Protein AF-A0A151BP67-F1 (afdb_monomer_lite)

pLDDT: mean 79.57, std 16.67, range [44.03, 97.69]

Foldseek 3Di:
DDPDPDPPPPPPPPPPPPPQKDKDFADDPPPQPDPVSQVVVVVVVVVVVVVVCVVVVNDWDDWDDDVRIIMTGD

Sequence (74 aa):
MMPEETPDSSVGSAGLLKFDTVIIRYGGEIGIKGGWTRRAYETRLRRNIKEALRRNLIEYDELKRRPGRLYLKA

Radius of gyration: 21.77 Å; chains: 1; bounding box: 64×49×37 Å

Secondary structure (DSSP, 8-state):
--------S-----------EEEEE--SSS---SHHHHHHHHHHHHHHHHHHHHHTT---SEEEEETTEEEEE-

Structure (mmCIF, N/CA/C/O backbone):
data_AF-A0A151BP67-F1
#
_entry.id   AF-A0A151BP67-F1
#
loop_
_atom_site.group_PDB
_atom_site.id
_atom_site.type_symbol
_atom_site.label_atom_id
_atom_site.label_alt_id
_atom_site.label_comp_id
_atom_site.label_asym_id
_atom_site.label_entity_id
_atom_site.label_seq_id
_atom_site.pdbx_PDB_ins_code
_atom_site.Cartn_x
_atom_site.Cartn_y
_atom_site.Cartn_z
_atom_site.occupancy
_atom_site.B_iso_or_equiv
_atom_site.auth_seq_id
_atom_site.auth_comp_id
_atom_site.auth_asym_id
_atom_site.auth_atom_id
_atom_site.pdbx_PDB_model_num
ATOM 1 N N . MET A 1 1 ? -48.886 -37.585 17.429 1.00 48.00 1 MET A N 1
ATOM 2 C CA . MET A 1 1 ? -48.569 -36.159 17.217 1.00 48.00 1 MET A CA 1
ATOM 3 C C . MET A 1 1 ? -47.070 -36.037 17.408 1.00 48.00 1 MET A C 1
ATOM 5 O O . MET A 1 1 ? -46.589 -36.481 18.442 1.00 48.00 1 MET A O 1
ATOM 9 N N . MET A 1 2 ? -46.347 -35.662 16.353 1.00 44.03 2 MET A N 1
ATOM 10 C CA . MET A 1 2 ? -44.879 -35.685 16.316 1.00 44.03 2 MET A CA 1
ATOM 11 C C . MET A 1 2 ? -44.300 -34.679 17.323 1.00 44.03 2 MET A C 1
ATOM 13 O O . MET A 1 2 ? -44.940 -33.649 17.540 1.00 44.03 2 MET A O 1
ATOM 17 N N . PRO A 1 3 ? -43.132 -34.940 17.934 1.00 59.38 3 PRO A N 1
ATOM 18 C CA . PRO A 1 3 ? -42.420 -33.902 18.660 1.00 59.38 3 PRO A CA 1
ATOM 19 C C . PRO A 1 3 ? -41.935 -32.857 17.651 1.00 59.38 3 PRO A C 1
ATOM 21 O O . PRO A 1 3 ? -41.380 -33.201 16.609 1.00 59.38 3 PRO A O 1
ATOM 24 N N . GLU A 1 4 ? -42.210 -31.590 17.940 1.00 54.84 4 GLU A N 1
ATOM 25 C CA . GLU A 1 4 ? -41.714 -30.462 17.161 1.00 54.84 4 GLU A CA 1
ATOM 26 C C . GLU A 1 4 ? -40.186 -30.454 17.227 1.00 54.84 4 GLU A C 1
ATOM 28 O O . GLU A 1 4 ? -39.603 -30.271 18.298 1.00 54.84 4 GLU A O 1
ATOM 33 N N . GLU A 1 5 ? -39.532 -30.678 16.089 1.00 52.66 5 GLU A N 1
ATOM 34 C CA . GLU A 1 5 ? -38.105 -30.419 15.958 1.00 52.66 5 GLU A CA 1
ATOM 35 C C . GLU A 1 5 ? -37.901 -28.906 16.054 1.00 52.66 5 GLU A C 1
ATOM 37 O O . GLU A 1 5 ? -38.122 -28.156 15.103 1.00 52.66 5 GLU A O 1
ATOM 42 N N . THR A 1 6 ? -37.508 -28.444 17.240 1.00 62.34 6 THR A N 1
ATOM 43 C CA . THR A 1 6 ? -36.914 -27.121 17.411 1.00 62.34 6 THR A CA 1
ATOM 44 C C . THR A 1 6 ? -35.751 -27.013 16.428 1.00 62.34 6 THR A C 1
ATOM 46 O O . THR A 1 6 ? -34.854 -27.861 16.499 1.00 62.34 6 THR A O 1
ATOM 49 N N . PRO A 1 7 ? -35.729 -26.024 15.517 1.00 54.25 7 PRO A N 1
ATOM 50 C CA . PRO A 1 7 ? -34.599 -25.868 14.624 1.00 54.25 7 PRO A CA 1
ATOM 51 C C . PRO A 1 7 ? -33.367 -25.621 15.486 1.00 54.25 7 PRO A C 1
ATOM 53 O O . PRO A 1 7 ? -33.352 -24.726 16.334 1.00 54.25 7 PRO A O 1
ATOM 56 N N . ASP A 1 8 ? -32.370 -26.477 15.294 1.00 50.41 8 ASP A N 1
ATOM 57 C CA . ASP A 1 8 ? -31.098 -26.415 15.985 1.00 50.41 8 ASP A CA 1
ATOM 58 C C . ASP A 1 8 ? -30.524 -24.999 15.825 1.00 50.41 8 ASP A C 1
ATOM 60 O O . ASP A 1 8 ? -30.220 -24.532 14.724 1.00 50.41 8 ASP A O 1
ATOM 64 N N . SER A 1 9 ? -30.404 -24.289 16.947 1.00 54.78 9 SER A N 1
ATOM 65 C CA . SER A 1 9 ? -29.796 -22.958 17.048 1.00 54.78 9 SER A CA 1
ATOM 66 C C . SER A 1 9 ? -28.294 -22.958 16.717 1.00 54.78 9 SER A C 1
ATOM 68 O O . SER A 1 9 ? -27.612 -21.955 16.908 1.00 54.78 9 SER A O 1
ATOM 70 N N . SER A 1 10 ? -27.769 -24.071 16.203 1.00 55.59 10 SER A N 1
ATOM 71 C CA . SER A 1 10 ? -26.427 -24.241 15.665 1.00 55.59 10 SER A CA 1
ATOM 72 C C . SER A 1 10 ? -26.299 -23.830 14.188 1.00 55.59 10 SER A C 1
ATOM 74 O O . SER A 1 10 ? -25.390 -24.288 13.491 1.00 55.59 10 SER A O 1
ATOM 76 N N . VAL A 1 11 ? -27.113 -22.883 13.694 1.00 57.66 11 VAL A N 1
ATOM 77 C CA . VAL A 1 11 ? -26.656 -22.042 12.574 1.00 57.66 11 VAL A CA 1
ATOM 78 C C . VAL A 1 11 ? -25.530 -21.193 13.137 1.00 57.66 11 VAL A C 1
ATOM 80 O O . VAL A 1 11 ? -25.745 -20.089 13.638 1.00 57.66 11 VAL A O 1
ATOM 83 N N . GLY A 1 12 ? -24.338 -21.794 13.143 1.00 50.72 12 GLY A N 1
ATOM 84 C CA . GLY A 1 12 ? -23.118 -21.206 13.637 1.00 50.72 12 GLY A CA 1
ATOM 85 C C . GLY A 1 12 ? -23.073 -19.785 13.133 1.00 50.72 12 GLY A C 1
ATOM 86 O O . GLY A 1 12 ? -23.165 -19.539 11.927 1.00 50.72 12 GLY A O 1
ATOM 87 N N . SER A 1 13 ? -22.973 -18.850 14.072 1.00 55.44 13 SER A N 1
ATOM 88 C CA . SER A 1 13 ? -22.440 -17.549 13.751 1.00 55.44 13 SER A CA 1
ATOM 89 C C . SER A 1 13 ? -21.175 -17.842 12.956 1.00 55.44 13 SER A C 1
ATOM 91 O O . SER A 1 13 ? -20.184 -18.344 13.487 1.00 55.44 13 SER A O 1
ATOM 93 N N . ALA A 1 14 ? -21.233 -17.628 11.642 1.00 53.78 14 ALA A N 1
ATOM 94 C CA . ALA A 1 14 ? -20.051 -17.437 10.835 1.00 53.78 14 ALA A CA 1
ATOM 95 C C . ALA A 1 14 ? -19.434 -16.187 11.448 1.00 53.78 14 ALA A C 1
ATOM 97 O O . ALA A 1 14 ? -19.800 -15.075 11.070 1.00 53.78 14 ALA A O 1
ATOM 98 N N . GLY A 1 15 ? -18.687 -16.394 12.540 1.00 54.00 15 GLY A N 1
ATOM 99 C CA . GLY A 1 15 ? -18.296 -15.374 13.491 1.00 54.00 15 GLY A CA 1
ATOM 100 C C . GLY A 1 15 ? -17.712 -14.262 12.670 1.00 54.00 15 GLY A C 1
ATOM 101 O O . GLY A 1 15 ? -16.722 -14.513 11.990 1.00 54.00 15 GLY A O 1
ATOM 102 N N . LEU A 1 16 ? -18.445 -13.144 12.642 1.00 59.53 16 LEU A N 1
ATOM 103 C CA . LEU A 1 16 ? -18.282 -11.983 11.777 1.00 59.53 16 LEU A CA 1
ATOM 104 C C . LEU A 1 16 ? -16.909 -12.016 11.101 1.00 59.53 16 LEU A C 1
ATOM 106 O O . LEU A 1 16 ? -15.936 -11.608 11.732 1.00 59.53 16 LEU A O 1
ATOM 110 N N . LEU A 1 17 ? -16.799 -12.632 9.912 1.00 62.62 17 LEU A N 1
ATOM 111 C CA . LEU A 1 17 ? -15.489 -12.886 9.305 1.00 62.62 17 LEU A CA 1
ATOM 112 C C . LEU A 1 17 ? -14.782 -11.536 9.178 1.00 62.62 17 LEU A C 1
ATOM 114 O O . LEU A 1 17 ? -15.160 -10.697 8.359 1.00 62.62 17 LEU A O 1
ATOM 118 N N . LYS A 1 18 ? -13.816 -11.287 10.068 1.00 76.25 18 LYS A N 1
ATOM 119 C CA . LYS A 1 18 ? -13.203 -9.972 10.216 1.00 76.25 18 LYS A CA 1
ATOM 120 C C . LYS A 1 18 ? -12.114 -9.868 9.167 1.00 76.25 18 LYS A C 1
ATOM 122 O O . LYS A 1 18 ? -10.961 -10.214 9.402 1.00 76.25 18 LYS A O 1
ATOM 127 N N . PHE A 1 19 ? -12.512 -9.437 7.978 1.00 82.69 19 PHE A N 1
ATOM 128 C CA . PHE A 1 19 ? -11.586 -9.102 6.907 1.00 82.69 19 PHE A CA 1
ATOM 129 C C . PHE A 1 19 ? -10.921 -7.763 7.234 1.00 82.69 19 PHE A C 1
ATOM 131 O O . PHE A 1 19 ? -11.366 -6.705 6.803 1.00 82.69 19 PHE A O 1
ATOM 138 N N . ASP A 1 20 ? -9.865 -7.823 8.040 1.00 91.00 20 ASP A N 1
ATOM 139 C CA . ASP A 1 20 ? -9.086 -6.664 8.488 1.00 91.00 20 ASP A CA 1
ATOM 140 C C . ASP A 1 20 ? -8.026 -6.216 7.468 1.00 91.00 20 ASP A C 1
ATOM 142 O O . ASP A 1 20 ? -7.345 -5.219 7.674 1.00 91.00 20 ASP A O 1
ATOM 146 N N . THR A 1 21 ? -7.849 -6.958 6.370 1.00 93.62 21 THR A N 1
ATOM 147 C CA . THR A 1 21 ? -6.730 -6.752 5.449 1.00 93.62 21 THR A CA 1
ATOM 148 C C . THR A 1 21 ? -7.181 -6.687 3.993 1.00 93.62 21 THR A C 1
ATOM 150 O O . THR A 1 21 ? -7.765 -7.628 3.456 1.00 93.62 21 THR A O 1
ATOM 153 N N . VAL A 1 22 ? -6.802 -5.610 3.304 1.00 93.94 22 VAL A N 1
ATOM 154 C CA . VAL A 1 22 ? -6.953 -5.439 1.855 1.00 93.94 22 VAL A CA 1
ATOM 155 C C . VAL A 1 22 ? -5.664 -5.859 1.146 1.00 93.94 22 VAL A C 1
ATOM 157 O O . VAL A 1 22 ? -4.580 -5.327 1.403 1.00 93.94 22 VAL A O 1
ATOM 160 N N . ILE A 1 23 ? -5.776 -6.807 0.212 1.00 93.00 23 ILE A N 1
ATOM 161 C CA . ILE A 1 23 ? -4.656 -7.266 -0.619 1.00 93.00 23 ILE A CA 1
ATOM 162 C C . ILE A 1 23 ? -4.664 -6.502 -1.942 1.00 93.00 23 ILE A C 1
ATOM 164 O O . ILE A 1 23 ? -5.498 -6.733 -2.814 1.00 93.00 23 ILE A O 1
ATOM 168 N N . ILE A 1 24 ? -3.677 -5.633 -2.126 1.00 91.75 24 ILE A N 1
ATOM 169 C CA . ILE A 1 24 ? -3.487 -4.848 -3.343 1.00 91.75 24 ILE A CA 1
ATOM 170 C C . ILE A 1 24 ? -2.507 -5.608 -4.235 1.00 91.75 24 ILE A C 1
ATOM 172 O O . ILE A 1 24 ? -1.314 -5.717 -3.935 1.00 91.75 24 ILE A O 1
ATOM 176 N N . ARG A 1 25 ? -3.011 -6.160 -5.338 1.00 88.75 25 ARG A N 1
ATOM 177 C CA . ARG A 1 25 ? -2.211 -6.903 -6.317 1.00 88.75 25 ARG A CA 1
ATOM 178 C C . ARG A 1 25 ? -1.689 -5.949 -7.383 1.00 88.75 25 ARG A C 1
ATOM 180 O O . ARG A 1 25 ? -2.453 -5.186 -7.958 1.00 88.75 25 ARG A O 1
ATOM 187 N N . TYR A 1 26 ? -0.394 -6.024 -7.662 1.00 79.19 26 TYR A N 1
ATOM 188 C CA .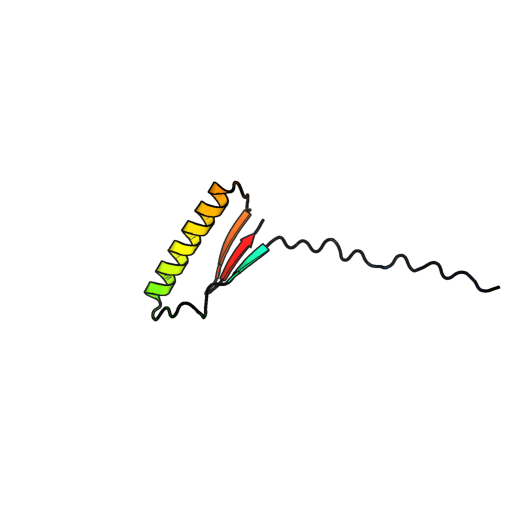 TYR A 1 26 ? 0.235 -5.302 -8.763 1.00 79.19 26 TYR A CA 1
ATOM 189 C C . TYR A 1 26 ? 1.327 -6.205 -9.354 1.00 79.19 26 TYR A C 1
ATOM 191 O O . TYR A 1 26 ? 2.451 -6.284 -8.866 1.00 79.19 26 TYR A O 1
ATOM 199 N N . GLY A 1 27 ? 0.995 -6.981 -10.387 1.00 65.50 27 GLY A N 1
ATOM 200 C CA . GLY A 1 27 ? 1.984 -7.856 -11.020 1.00 65.50 27 GLY A CA 1
ATOM 201 C C . GLY A 1 27 ? 1.406 -8.816 -12.054 1.00 65.50 27 GLY A C 1
ATOM 202 O O . GLY A 1 27 ? 0.623 -9.690 -11.699 1.00 65.50 27 GLY A O 1
ATOM 203 N N . GLY A 1 28 ? 1.846 -8.646 -13.308 1.00 59.56 28 GLY A N 1
ATOM 204 C CA . GLY A 1 28 ? 1.483 -9.432 -14.496 1.00 59.56 28 GLY A CA 1
ATOM 205 C C . GLY A 1 28 ? 1.215 -8.546 -15.721 1.00 59.56 28 GLY A C 1
ATOM 206 O O . GLY A 1 28 ? 1.733 -8.810 -16.797 1.00 59.56 28 GLY A O 1
ATOM 207 N N . GLU A 1 29 ? 0.483 -7.447 -15.528 1.00 59.41 29 GLU A N 1
ATOM 208 C CA . GLU A 1 29 ? -0.062 -6.626 -16.627 1.00 59.41 29 GLU A CA 1
ATOM 209 C C . GLU A 1 29 ? 0.846 -5.456 -17.028 1.00 59.41 29 GLU A C 1
ATOM 211 O O . GLU A 1 29 ? 0.957 -5.107 -18.200 1.00 59.41 29 GLU A O 1
ATOM 216 N N . ILE A 1 30 ? 1.562 -4.865 -16.068 1.00 60.88 30 ILE A N 1
ATOM 217 C CA . ILE A 1 30 ? 2.593 -3.874 -16.377 1.00 60.88 30 ILE A CA 1
ATOM 218 C C . ILE A 1 30 ? 3.847 -4.660 -16.751 1.00 60.88 30 ILE A C 1
ATOM 220 O O . ILE A 1 30 ? 4.490 -5.249 -15.878 1.00 60.88 30 ILE A O 1
ATOM 224 N N . GLY A 1 31 ? 4.182 -4.684 -18.043 1.00 59.81 31 GLY A N 1
ATOM 225 C CA . GLY A 1 31 ? 5.370 -5.320 -18.625 1.00 59.81 31 GLY A CA 1
ATOM 226 C C . GLY A 1 31 ? 6.684 -4.688 -18.155 1.00 59.81 31 GLY A C 1
ATOM 227 O O . GLY A 1 31 ? 7.464 -4.164 -18.948 1.00 59.81 31 GLY A O 1
ATOM 228 N N . ILE A 1 32 ? 6.933 -4.693 -16.847 1.00 64.75 32 ILE A N 1
ATOM 229 C CA . ILE A 1 32 ? 8.131 -4.143 -16.232 1.00 64.75 32 ILE A CA 1
ATOM 230 C C . ILE A 1 32 ? 9.300 -5.080 -16.543 1.00 64.75 32 ILE A C 1
ATOM 232 O O . ILE A 1 32 ? 9.486 -6.104 -15.887 1.00 64.75 32 ILE A O 1
ATOM 236 N N . LYS A 1 33 ? 10.098 -4.692 -17.542 1.00 67.12 33 LYS A N 1
ATOM 237 C CA . LYS A 1 33 ? 11.194 -5.484 -18.126 1.00 67.12 33 LYS A CA 1
ATOM 238 C C . LYS A 1 33 ? 12.442 -5.646 -17.240 1.00 67.12 33 LYS A C 1
ATOM 240 O O . LYS A 1 33 ? 13.389 -6.295 -17.659 1.00 67.12 33 LYS A O 1
ATOM 245 N N . GLY A 1 34 ? 12.483 -5.078 -16.030 1.00 75.12 34 GLY A N 1
ATOM 246 C CA . GLY A 1 34 ? 13.685 -5.130 -15.188 1.00 75.12 34 GLY A CA 1
ATOM 247 C C . GLY A 1 34 ? 13.451 -4.855 -13.702 1.00 75.12 34 GLY A C 1
ATOM 248 O O . GLY A 1 34 ? 12.508 -4.162 -13.311 1.00 75.12 34 GLY A O 1
ATOM 249 N N . GLY A 1 35 ? 14.342 -5.388 -12.857 1.00 79.88 35 GLY A N 1
ATOM 250 C CA . GLY A 1 35 ? 14.243 -5.298 -11.394 1.00 79.88 35 GLY A CA 1
ATOM 251 C C . GLY A 1 35 ? 14.280 -3.865 -10.848 1.00 79.88 35 GLY A C 1
ATOM 252 O O . GLY A 1 35 ? 13.547 -3.551 -9.911 1.00 79.88 35 GLY A O 1
ATOM 253 N N . TRP A 1 36 ? 15.068 -2.975 -11.463 1.00 82.44 36 TRP A N 1
ATOM 254 C CA . TRP A 1 36 ? 15.133 -1.559 -11.077 1.00 82.44 36 TRP A CA 1
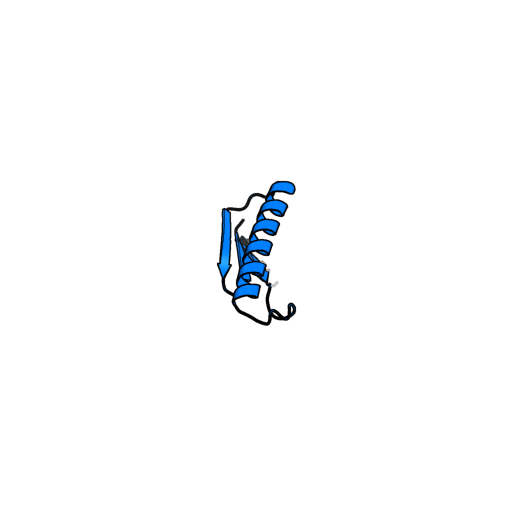ATOM 255 C C . TRP A 1 36 ? 13.804 -0.839 -11.316 1.00 82.44 36 TRP A C 1
ATOM 257 O O . TRP A 1 36 ? 13.245 -0.224 -10.407 1.00 82.44 36 TRP A O 1
ATOM 267 N N . THR A 1 37 ? 13.252 -0.977 -12.522 1.00 84.69 37 THR A N 1
ATOM 268 C CA . THR A 1 37 ? 11.966 -0.379 -12.89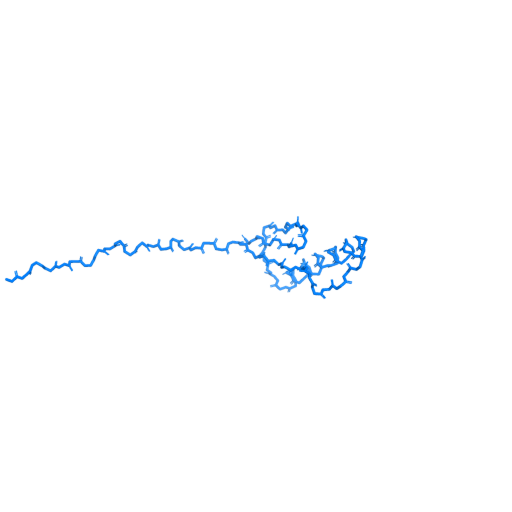6 1.00 84.69 37 THR A CA 1
ATOM 269 C C . THR A 1 37 ? 10.839 -0.897 -12.004 1.00 84.69 3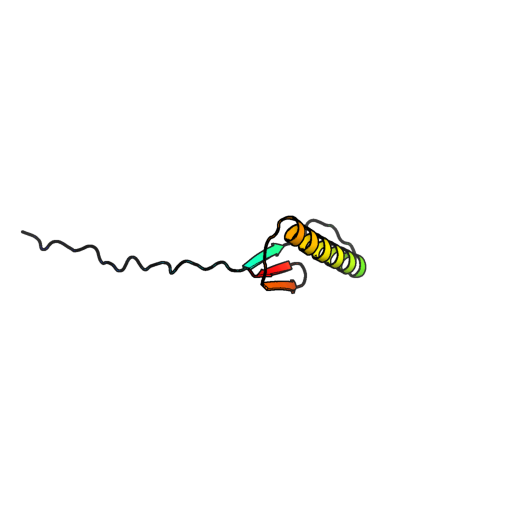7 THR A C 1
ATOM 271 O O . THR A 1 37 ? 9.978 -0.119 -11.595 1.00 84.69 37 THR A O 1
ATOM 274 N N . ARG A 1 38 ? 10.886 -2.179 -11.605 1.00 84.19 38 ARG A N 1
ATOM 275 C CA . ARG A 1 38 ? 9.917 -2.760 -10.662 1.00 84.19 38 ARG A CA 1
ATOM 276 C C . ARG A 1 38 ? 10.015 -2.099 -9.297 1.00 84.19 38 ARG A C 1
ATOM 278 O O . ARG A 1 38 ? 9.008 -1.629 -8.784 1.00 84.19 38 ARG A O 1
ATOM 285 N N . ARG A 1 39 ? 11.221 -1.974 -8.741 1.00 85.00 39 ARG A N 1
ATOM 286 C CA . ARG A 1 39 ? 11.434 -1.294 -7.452 1.00 85.00 39 ARG A CA 1
ATOM 287 C C . ARG A 1 39 ? 10.955 0.158 -7.476 1.00 85.00 39 ARG A C 1
ATOM 289 O O . ARG A 1 39 ? 10.305 0.599 -6.527 1.00 85.00 39 ARG A O 1
ATOM 296 N N . ALA A 1 40 ? 11.251 0.893 -8.549 1.00 88.00 40 ALA A N 1
ATOM 297 C CA . ALA A 1 40 ? 10.816 2.278 -8.706 1.00 88.00 40 ALA A CA 1
ATOM 298 C C . ALA A 1 40 ? 9.283 2.390 -8.774 1.00 88.00 40 ALA A C 1
ATOM 300 O O . ALA A 1 40 ? 8.698 3.228 -8.085 1.00 88.00 40 ALA A O 1
ATOM 301 N N . TYR A 1 41 ? 8.635 1.513 -9.544 1.00 87.62 41 TYR A N 1
ATOM 302 C CA . TYR A 1 41 ? 7.178 1.424 -9.622 1.00 87.62 41 TYR A CA 1
ATOM 303 C C . TYR A 1 41 ? 6.552 1.120 -8.256 1.00 87.62 41 TYR A C 1
ATOM 305 O O . TYR A 1 41 ? 5.714 1.886 -7.787 1.00 87.62 41 TYR A O 1
ATOM 313 N N . GLU A 1 42 ? 7.007 0.064 -7.577 1.00 88.12 42 GLU A N 1
ATOM 314 C CA . GLU A 1 42 ? 6.481 -0.335 -6.266 1.00 88.12 42 GLU A CA 1
ATOM 315 C C . GLU A 1 42 ? 6.624 0.784 -5.227 1.00 88.12 42 GLU A C 1
ATOM 317 O O . GLU A 1 42 ? 5.735 1.011 -4.404 1.00 88.12 42 GLU A O 1
ATOM 322 N N . THR A 1 43 ? 7.734 1.522 -5.283 1.00 90.00 43 THR A N 1
ATOM 323 C CA . THR A 1 43 ? 7.992 2.655 -4.388 1.00 90.00 43 THR A CA 1
ATOM 324 C C . THR A 1 43 ? 7.015 3.802 -4.640 1.00 90.00 43 THR A C 1
ATOM 326 O O . THR A 1 43 ? 6.452 4.340 -3.682 1.00 90.00 43 THR A O 1
ATOM 329 N N . ARG A 1 44 ? 6.772 4.157 -5.912 1.00 92.19 44 ARG A N 1
ATOM 330 C CA . ARG A 1 44 ? 5.801 5.197 -6.294 1.00 92.19 44 ARG A CA 1
ATOM 331 C C . ARG A 1 44 ? 4.375 4.789 -5.937 1.00 92.19 44 ARG A C 1
ATOM 333 O O . ARG A 1 44 ? 3.661 5.585 -5.337 1.00 92.19 44 ARG A O 1
ATOM 340 N N . LEU A 1 45 ? 3.993 3.547 -6.231 1.00 92.06 45 LEU A N 1
ATOM 341 C CA . LEU A 1 45 ? 2.674 3.007 -5.905 1.00 92.06 45 LEU A CA 1
ATOM 342 C C . LEU A 1 45 ? 2.401 3.097 -4.401 1.00 92.06 45 LEU A C 1
ATOM 344 O O . LEU A 1 45 ? 1.382 3.641 -3.988 1.00 92.06 45 LEU A O 1
ATOM 348 N N . ARG A 1 46 ? 3.354 2.651 -3.575 1.00 92.75 46 ARG A N 1
ATOM 349 C CA . ARG A 1 46 ? 3.242 2.739 -2.115 1.00 92.75 46 ARG A CA 1
ATOM 350 C C . ARG A 1 46 ? 3.046 4.179 -1.636 1.00 92.75 46 ARG A C 1
ATOM 352 O O . ARG A 1 46 ? 2.236 4.409 -0.744 1.00 92.75 46 ARG A O 1
ATOM 359 N N . ARG A 1 47 ? 3.790 5.142 -2.195 1.00 95.75 47 ARG A N 1
ATOM 360 C CA . ARG A 1 47 ? 3.646 6.564 -1.840 1.00 95.75 47 ARG A CA 1
ATOM 361 C C . ARG A 1 47 ? 2.251 7.078 -2.194 1.00 95.75 47 ARG A C 1
ATOM 363 O O . ARG A 1 47 ? 1.595 7.662 -1.340 1.00 95.75 47 ARG A O 1
ATOM 370 N N . ASN A 1 48 ? 1.789 6.800 -3.409 1.00 95.88 48 ASN A N 1
ATOM 371 C CA . ASN A 1 48 ? 0.483 7.252 -3.882 1.00 95.88 48 ASN A CA 1
ATOM 372 C C . ASN A 1 48 ? -0.664 6.658 -3.053 1.00 95.88 48 ASN A C 1
ATOM 374 O O . ASN A 1 48 ? -1.603 7.377 -2.734 1.00 95.88 48 ASN A O 1
ATOM 378 N N . ILE A 1 49 ? -0.569 5.386 -2.647 1.00 95.00 49 ILE A N 1
ATOM 379 C CA . ILE A 1 49 ? -1.555 4.756 -1.754 1.00 95.00 49 ILE A CA 1
ATOM 380 C C . ILE A 1 49 ? -1.619 5.503 -0.420 1.00 95.00 49 ILE A C 1
ATOM 382 O O . ILE A 1 49 ? -2.701 5.885 0.010 1.00 95.00 49 ILE A O 1
ATOM 386 N N . LYS A 1 50 ? -0.471 5.778 0.212 1.00 95.25 50 LYS A N 1
ATOM 387 C CA . LYS A 1 50 ? -0.437 6.534 1.475 1.00 95.25 50 LYS A CA 1
ATOM 388 C C . LYS A 1 50 ? -1.049 7.928 1.335 1.00 95.25 50 LYS A C 1
ATOM 3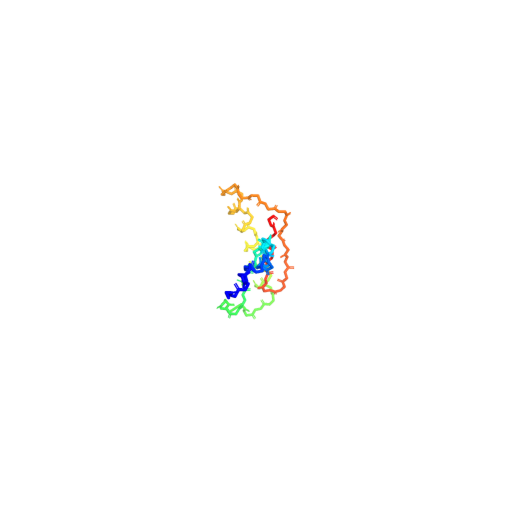90 O O . LYS A 1 50 ? -1.800 8.359 2.203 1.00 95.25 50 LYS A O 1
ATOM 395 N N . GLU A 1 51 ? -0.732 8.633 0.251 1.00 97.31 51 GLU A N 1
ATOM 396 C CA . GLU A 1 51 ? -1.306 9.952 -0.022 1.00 97.31 51 GLU A CA 1
ATOM 397 C C . GLU A 1 51 ? -2.817 9.886 -0.258 1.00 97.31 51 GLU A C 1
ATOM 399 O O . GLU A 1 51 ? -3.539 10.739 0.255 1.00 97.31 51 GLU A O 1
ATOM 404 N N . ALA A 1 52 ? -3.299 8.879 -0.988 1.00 96.69 52 ALA A N 1
ATOM 405 C CA . ALA A 1 52 ? -4.720 8.668 -1.229 1.00 96.69 52 ALA A CA 1
ATOM 406 C C . ALA A 1 52 ? -5.476 8.356 0.069 1.00 96.69 52 ALA A C 1
ATOM 408 O O . ALA A 1 52 ? -6.494 8.989 0.328 1.00 96.69 52 ALA A O 1
ATOM 409 N N . LEU A 1 53 ? -4.960 7.456 0.913 1.00 96.00 53 LEU A N 1
ATOM 410 C CA . LEU A 1 53 ? -5.568 7.136 2.211 1.00 96.00 53 LEU A CA 1
ATOM 411 C C . LEU A 1 53 ? -5.654 8.379 3.101 1.00 96.00 53 LEU A C 1
ATOM 413 O O . LEU A 1 53 ? -6.721 8.698 3.613 1.00 96.00 53 LEU A O 1
ATOM 417 N N . ARG A 1 54 ? -4.564 9.155 3.180 1.00 96.12 54 ARG A N 1
ATOM 418 C CA . ARG A 1 54 ? -4.533 10.413 3.939 1.00 96.12 54 ARG A CA 1
ATOM 419 C C . ARG A 1 54 ? -5.552 11.432 3.426 1.00 96.12 54 ARG A C 1
ATOM 421 O O . ARG A 1 54 ? -6.218 12.074 4.226 1.00 96.12 54 ARG A O 1
ATOM 428 N N . ARG A 1 55 ? -5.663 11.608 2.103 1.00 97.69 55 ARG A N 1
ATOM 429 C CA . ARG A 1 55 ? -6.615 12.557 1.492 1.00 97.69 55 ARG A CA 1
ATOM 430 C C . ARG A 1 55 ? -8.071 12.169 1.739 1.00 97.69 55 ARG A C 1
ATOM 432 O O . ARG A 1 55 ? -8.901 13.059 1.840 1.00 97.69 55 ARG A O 1
ATOM 439 N N . ASN A 1 56 ? -8.355 10.873 1.833 1.00 96.81 56 ASN A N 1
ATOM 440 C CA . ASN A 1 56 ? -9.696 10.354 2.098 1.00 96.81 56 ASN A CA 1
ATOM 441 C C . ASN A 1 56 ? -9.966 10.117 3.595 1.00 96.81 56 ASN A C 1
ATOM 443 O O . ASN A 1 56 ? -11.007 9.561 3.921 1.00 96.81 56 ASN A O 1
ATOM 447 N N . LEU A 1 57 ? -9.051 10.520 4.490 1.00 95.56 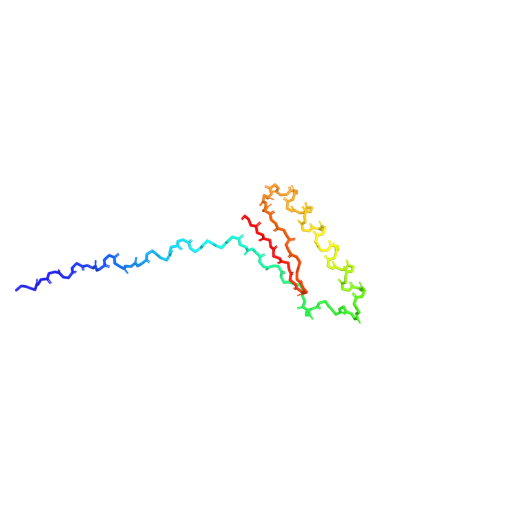57 LEU A N 1
ATOM 448 C CA . LEU A 1 57 ? -9.164 10.330 5.944 1.00 95.56 57 LEU A CA 1
ATOM 449 C C . LEU A 1 57 ? -9.416 8.864 6.348 1.00 95.56 57 LEU A C 1
ATOM 451 O O . LEU A 1 57 ? -10.144 8.586 7.294 1.00 95.56 57 LEU A O 1
ATOM 455 N N . ILE A 1 58 ? -8.813 7.924 5.615 1.00 94.88 58 ILE A N 1
ATOM 456 C CA . ILE A 1 58 ? -8.918 6.492 5.901 1.00 94.88 58 ILE A CA 1
ATOM 457 C C . ILE A 1 58 ? -7.775 6.106 6.836 1.00 94.88 58 ILE A C 1
ATOM 459 O O . ILE A 1 58 ? -6.601 6.158 6.446 1.00 94.88 58 ILE A O 1
ATOM 463 N N . GLU A 1 59 ? -8.126 5.717 8.058 1.00 93.75 59 GLU A N 1
ATOM 464 C CA . GLU A 1 59 ? -7.186 5.157 9.025 1.00 93.75 59 GLU A CA 1
ATOM 465 C C . GLU A 1 59 ? -6.794 3.728 8.637 1.00 93.75 59 GLU A C 1
ATOM 467 O O . GLU A 1 59 ? -7.569 2.984 8.035 1.00 93.75 59 GLU A O 1
ATOM 472 N N . TYR A 1 60 ? -5.542 3.378 8.920 1.00 94.19 60 TYR A N 1
ATOM 473 C CA . TYR A 1 60 ? -5.000 2.046 8.693 1.00 94.19 60 TYR A CA 1
ATOM 474 C C . TYR A 1 60 ? -3.837 1.804 9.654 1.00 94.19 60 TYR A C 1
ATOM 476 O O . TYR A 1 60 ? -3.037 2.710 9.909 1.00 94.19 60 TYR A O 1
ATOM 484 N N . ASP A 1 61 ? -3.704 0.569 10.121 1.00 94.50 61 ASP A N 1
ATOM 485 C CA . ASP A 1 61 ? -2.635 0.147 11.022 1.00 94.50 61 ASP A CA 1
ATOM 486 C C . ASP A 1 61 ? -1.291 0.043 10.293 1.00 94.50 61 ASP A C 1
ATOM 488 O O . ASP A 1 61 ? -0.254 0.537 10.743 1.00 94.50 61 ASP A O 1
ATOM 492 N N . GLU A 1 62 ? -1.277 -0.657 9.153 1.00 94.00 62 GLU A N 1
ATOM 493 C CA . GLU A 1 62 ? -0.024 -1.025 8.500 1.00 94.00 62 GLU A CA 1
ATOM 494 C C . GLU A 1 62 ? -0.156 -1.227 6.987 1.00 94.00 62 GLU A C 1
ATOM 496 O O . GLU A 1 62 ? -1.147 -1.750 6.482 1.00 94.00 62 GLU A O 1
ATOM 501 N N . LEU A 1 63 ? 0.905 -0.874 6.250 1.00 94.38 63 LEU A N 1
ATOM 502 C CA . LEU A 1 63 ? 1.056 -1.170 4.825 1.00 94.38 63 LEU A CA 1
ATOM 503 C C . LEU A 1 63 ? 2.323 -2.008 4.574 1.00 94.38 63 LEU A C 1
ATOM 505 O O . LEU A 1 63 ? 3.427 -1.467 4.427 1.00 94.38 63 LEU A O 1
ATOM 509 N N . LYS A 1 64 ? 2.169 -3.335 4.490 1.00 92.88 64 LYS A N 1
ATOM 510 C CA . LYS A 1 64 ? 3.264 -4.302 4.286 1.00 92.88 64 LYS A CA 1
ATOM 511 C C . LYS A 1 64 ? 3.518 -4.583 2.808 1.00 92.88 64 LYS A C 1
ATOM 513 O O . LYS A 1 64 ? 2.603 -4.892 2.049 1.00 92.88 64 LYS A O 1
ATOM 518 N N . ARG A 1 65 ? 4.795 -4.569 2.405 1.00 89.06 65 ARG A N 1
ATOM 519 C CA . ARG A 1 65 ? 5.239 -4.929 1.045 1.00 89.06 65 ARG A CA 1
ATOM 520 C C . ARG A 1 65 ? 5.667 -6.393 0.955 1.00 89.06 65 ARG A C 1
ATOM 522 O O . ARG A 1 65 ? 6.510 -6.858 1.730 1.00 89.06 65 ARG A O 1
ATOM 529 N N . ARG A 1 66 ? 5.168 -7.081 -0.069 1.00 88.25 66 ARG A N 1
ATOM 530 C CA . ARG A 1 66 ? 5.694 -8.349 -0.590 1.00 88.25 66 ARG A CA 1
ATOM 531 C C . ARG A 1 66 ? 5.886 -8.223 -2.111 1.00 88.25 66 ARG A C 1
ATOM 533 O O . ARG A 1 66 ? 5.264 -7.363 -2.730 1.00 88.25 66 ARG A O 1
ATOM 540 N N . PRO A 1 67 ? 6.761 -9.024 -2.736 1.00 80.56 67 PRO A N 1
ATOM 541 C CA . PRO A 1 67 ? 6.901 -9.012 -4.191 1.00 80.56 67 PRO A CA 1
ATOM 542 C C . PRO A 1 67 ? 5.537 -9.175 -4.887 1.00 80.56 67 PRO A C 1
ATOM 544 O O . PRO A 1 67 ? 4.820 -10.141 -4.629 1.00 80.56 67 PRO A O 1
ATOM 547 N N . GLY A 1 68 ? 5.159 -8.194 -5.713 1.00 82.00 68 GLY A N 1
ATOM 548 C CA . GLY A 1 68 ? 3.891 -8.168 -6.460 1.00 82.00 68 GLY A CA 1
ATOM 549 C C . GLY A 1 68 ? 2.607 -7.896 -5.654 1.00 82.00 68 GLY A C 1
ATOM 550 O O . GLY A 1 68 ? 1.518 -7.929 -6.234 1.00 82.00 68 GLY A O 1
ATOM 551 N N . ARG A 1 69 ? 2.692 -7.668 -4.332 1.00 90.06 69 ARG A N 1
ATOM 552 C CA . ARG A 1 69 ? 1.521 -7.433 -3.463 1.00 90.06 69 ARG A CA 1
ATOM 553 C C . ARG A 1 69 ? 1.807 -6.459 -2.317 1.00 90.06 69 ARG A C 1
ATOM 555 O O . ARG A 1 69 ? 2.842 -6.542 -1.655 1.00 90.06 69 ARG A O 1
ATOM 562 N N . LEU A 1 70 ? 0.831 -5.616 -2.006 1.00 92.31 70 LEU A N 1
ATOM 563 C CA . LEU A 1 70 ? 0.783 -4.801 -0.793 1.00 92.31 70 LEU A CA 1
ATOM 564 C C . LEU A 1 70 ? -0.381 -5.299 0.058 1.00 92.31 70 LEU A C 1
ATOM 566 O O . LEU A 1 70 ? -1.435 -5.641 -0.468 1.00 92.31 70 LEU A O 1
ATOM 570 N N . TYR A 1 71 ? -0.172 -5.334 1.365 1.00 94.06 71 TYR A N 1
ATOM 571 C CA . TYR A 1 71 ? -1.188 -5.693 2.345 1.00 94.06 71 TYR A CA 1
ATOM 572 C C . TYR A 1 71 ? -1.453 -4.458 3.188 1.00 94.06 71 TYR A C 1
ATOM 574 O O . TYR A 1 71 ? -0.527 -3.955 3.827 1.00 94.06 71 TYR A O 1
ATOM 582 N N . LEU A 1 72 ? -2.680 -3.959 3.126 1.00 95.19 72 LEU A N 1
ATOM 583 C CA . LEU A 1 72 ? -3.158 -2.838 3.920 1.00 95.19 72 LEU A CA 1
ATOM 584 C C . LEU A 1 72 ? -4.023 -3.403 5.043 1.00 95.19 72 LEU A C 1
ATOM 586 O O . LEU A 1 72 ? -5.062 -3.985 4.752 1.00 95.19 72 LEU A O 1
ATOM 590 N N . LYS A 1 73 ? -3.575 -3.258 6.285 1.00 94.19 73 LYS A N 1
ATOM 591 C CA . LYS A 1 73 ? -4.317 -3.684 7.470 1.00 94.19 73 LYS A CA 1
ATOM 592 C C . LYS A 1 73 ? -5.071 -2.490 8.057 1.00 94.19 73 LYS A C 1
ATOM 594 O O . LYS A 1 73 ? -4.458 -1.432 8.203 1.00 94.19 73 LYS A O 1
ATOM 599 N N . ALA A 1 74 ? -6.360 -2.669 8.321 1.00 86.38 74 ALA A N 1
ATOM 600 C CA . ALA A 1 74 ? -7.267 -1.706 8.938 1.00 86.38 74 ALA A CA 1
ATOM 601 C C . ALA A 1 74 ? -7.368 -1.916 10.450 1.00 86.38 74 ALA A C 1
ATOM 603 O O . ALA A 1 74 ? -7.221 -3.081 10.892 1.00 86.38 74 ALA A O 1
#